Protein AF-A0A6P0NDD4-F1 (afdb_monomer)

Solvent-accessible surface area (backbone atoms only — not comparable to full-atom values): 6221 Å² total; per-residue (Å²): 143,83,88,84,82,82,87,87,84,94,75,73,100,80,81,62,76,71,72,59,48,49,60,73,72,64,75,80,88,56,56,64,59,45,30,70,75,68,35,51,34,63,60,33,79,46,54,60,38,88,41,56,55,37,83,40,58,54,17,34,30,35,44,13,33,31,33,47,11,34,30,36,43,14,33,30,35,47,13,36,29,35,44,16,34,30,38,48,12,33,28,37,50,12,34,37,33,71,35,40,57,60,74,40,41,56,56,77,36,40,57,56,74,39,37,70,119

pLDDT: mean 84.44, std 22.48, range [35.28, 98.88]

Mean predicted aligned error: 9.67 Å

Sequence (117 aa):
MKLRQSFIWGISLGLVALVGITWLIINQDNPLDQLRETKNCQNCNLAGLELSREDLKGANLEKANLAAANLAGANLEKANLVGVNLEGANLENANLKKANLSGANLRRANLKNANLL

Secondary structure (DSSP, 8-state):
------------TTS-TTTTTHHHHS-S--HHHHHHHHSB-TT-B-TT-B-TT-B-TT-B-TT-B-TT-B-TT-B-TT-B-TT-B-TT-B-TT-B-TT-B-TT-B-TT-B-TT-B--

Radius of gyration: 17.46 Å; Cα contacts (8 Å, |Δi|>4): 277; chains: 1; bounding box: 34×38×51 Å

Structure (mmCIF, N/CA/C/O backbone):
data_AF-A0A6P0NDD4-F1
#
_entry.id   AF-A0A6P0NDD4-F1
#
loop_
_atom_site.group_PDB
_atom_site.id
_atom_site.type_symbol
_atom_site.label_atom_id
_atom_site.label_alt_id
_atom_site.label_comp_id
_atom_site.label_asym_id
_atom_site.label_entity_id
_atom_site.label_seq_id
_atom_site.pdbx_PDB_ins_code
_atom_site.Cartn_x
_atom_site.Cartn_y
_atom_site.Cartn_z
_atom_site.occupancy
_atom_site.B_iso_or_equiv
_atom_site.auth_seq_id
_atom_site.auth_comp_id
_atom_site.auth_asym_id
_atom_site.auth_atom_id
_atom_site.pdbx_PDB_model_num
ATOM 1 N N . MET A 1 1 ? -16.541 22.359 25.180 1.00 43.00 1 MET A N 1
ATOM 2 C CA . MET A 1 1 ? -16.674 21.589 26.439 1.00 43.00 1 MET A CA 1
ATOM 3 C C . MET A 1 1 ? -16.588 20.087 26.166 1.00 43.00 1 MET A C 1
ATOM 5 O O . MET A 1 1 ? -17.604 19.491 25.842 1.00 43.00 1 MET A O 1
ATOM 9 N N . LYS A 1 2 ? -15.398 19.483 26.304 1.00 37.69 2 LYS A N 1
ATOM 10 C CA . LYS A 1 2 ? -15.174 18.142 26.890 1.00 37.69 2 LYS A CA 1
ATOM 11 C C . LYS A 1 2 ? -13.670 17.846 26.890 1.00 37.69 2 LYS A C 1
ATOM 13 O O . LYS A 1 2 ? -13.049 17.812 25.838 1.00 37.69 2 LYS A O 1
ATOM 18 N N . LEU A 1 3 ? -13.109 17.668 28.082 1.00 39.38 3 LEU A N 1
ATOM 19 C CA . LEU A 1 3 ? -11.756 17.151 28.287 1.00 39.38 3 LEU A CA 1
ATOM 20 C C . LEU A 1 3 ? -11.759 15.621 28.190 1.00 39.38 3 LEU A C 1
ATOM 22 O O . LEU A 1 3 ? -12.758 14.994 28.552 1.00 39.38 3 LEU A O 1
ATOM 26 N N . ARG A 1 4 ? -10.596 15.039 27.885 1.00 40.09 4 ARG A N 1
ATOM 27 C CA . ARG A 1 4 ? -10.008 13.960 28.699 1.00 40.09 4 ARG A CA 1
ATOM 28 C C . ARG A 1 4 ? -8.491 13.919 28.492 1.00 40.09 4 ARG A C 1
ATOM 30 O O . ARG A 1 4 ? -8.021 13.698 27.386 1.00 40.09 4 ARG A O 1
ATOM 37 N N . GLN A 1 5 ? -7.763 14.187 29.573 1.00 60.34 5 GLN A N 1
ATOM 38 C CA . GLN A 1 5 ? -6.318 13.975 29.705 1.00 60.34 5 GLN A CA 1
ATOM 39 C C . GLN A 1 5 ? -6.045 12.588 30.329 1.00 60.34 5 GLN A C 1
ATOM 41 O O . GLN A 1 5 ? -6.990 11.848 30.622 1.00 60.34 5 GLN A O 1
ATOM 46 N N . SER A 1 6 ? -4.762 12.349 30.643 1.00 44.12 6 SER A N 1
ATOM 47 C CA . SER A 1 6 ? -4.234 11.386 31.631 1.00 44.12 6 SER A CA 1
ATOM 48 C C . SER A 1 6 ? -3.935 9.983 31.068 1.00 44.12 6 SER A C 1
ATOM 50 O O . SER A 1 6 ? -4.699 9.461 30.268 1.00 44.12 6 SER A O 1
ATOM 52 N N . PHE A 1 7 ? -2.854 9.287 31.452 1.00 45.47 7 PHE A N 1
ATOM 53 C CA . PHE A 1 7 ? -2.100 9.382 32.719 1.00 45.47 7 PHE A CA 1
ATOM 54 C C . PHE A 1 7 ? -0.710 10.079 32.679 1.00 45.47 7 PHE A C 1
ATOM 56 O O . PHE A 1 7 ? -0.686 11.290 32.486 1.00 45.47 7 PHE A O 1
ATOM 63 N N . ILE A 1 8 ? 0.404 9.398 33.006 1.00 47.66 8 ILE A N 1
ATOM 64 C CA . ILE A 1 8 ? 1.662 10.000 33.533 1.00 47.66 8 ILE A CA 1
ATOM 65 C C . ILE A 1 8 ? 2.930 9.273 32.980 1.00 47.66 8 ILE A C 1
ATOM 67 O O . ILE A 1 8 ? 2.765 8.343 32.197 1.00 47.66 8 ILE A O 1
ATOM 71 N N . TRP A 1 9 ? 4.204 9.641 33.236 1.00 35.28 9 TRP A N 1
ATOM 72 C CA . TRP A 1 9 ? 4.875 9.898 34.532 1.00 35.28 9 TRP A CA 1
ATOM 73 C C . TRP A 1 9 ? 6.036 10.899 34.476 1.00 35.28 9 TRP A C 1
ATOM 75 O O . TRP A 1 9 ? 6.793 10.952 33.511 1.00 35.28 9 TRP A O 1
ATOM 85 N N . GLY A 1 10 ? 6.219 11.648 35.568 1.00 46.56 10 GLY A N 1
ATOM 86 C CA . GLY A 1 10 ? 7.398 12.486 35.773 1.00 46.56 10 GLY A CA 1
ATOM 87 C C . GLY A 1 10 ? 8.586 11.673 36.287 1.00 46.56 10 GLY A C 1
ATOM 88 O O . GLY A 1 10 ? 8.517 11.109 37.376 1.00 46.56 10 GLY A O 1
ATOM 89 N N . ILE A 1 11 ? 9.687 11.665 35.533 1.00 46.72 11 ILE A N 1
ATOM 90 C CA . ILE A 1 11 ? 11.010 11.231 35.996 1.00 46.72 11 ILE A CA 1
ATOM 91 C C . ILE A 1 11 ? 12.044 12.231 35.457 1.00 46.72 11 ILE A C 1
ATOM 93 O O . IL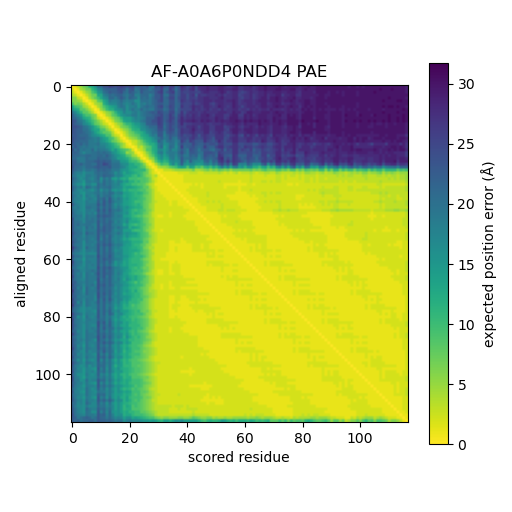E A 1 11 ? 12.273 12.273 34.256 1.00 46.72 11 ILE A O 1
ATOM 97 N N . SER A 1 12 ? 12.662 12.996 36.367 1.00 39.62 12 SER A N 1
ATOM 98 C CA . SER A 1 12 ? 13.900 13.787 36.199 1.00 39.62 12 SER A CA 1
ATOM 99 C C . SER A 1 12 ? 14.006 14.782 35.016 1.00 39.62 12 SER A C 1
ATOM 101 O O . SER A 1 12 ? 14.039 14.414 33.840 1.00 39.62 12 SER A O 1
ATOM 103 N N . LEU A 1 13 ? 14.213 16.070 35.336 1.00 41.91 13 LEU A N 1
ATOM 104 C CA . LEU A 1 13 ? 14.769 17.052 34.392 1.00 41.91 13 LEU A CA 1
ATOM 105 C C . LEU A 1 13 ? 16.206 16.632 34.024 1.00 41.91 13 LEU A C 1
ATOM 107 O O . LEU A 1 13 ? 17.152 16.985 34.723 1.00 41.91 13 LEU A O 1
ATOM 111 N N . GLY A 1 14 ? 16.369 15.876 32.934 1.00 41.97 14 GLY A N 1
ATOM 112 C CA . GLY A 1 14 ? 17.694 15.407 32.514 1.00 41.97 14 GLY A CA 1
ATOM 113 C C . GLY A 1 14 ? 17.834 14.942 31.064 1.00 41.97 14 GLY A C 1
ATOM 114 O O . GLY A 1 14 ? 18.850 15.256 30.454 1.00 41.97 14 GLY A O 1
ATOM 115 N N . LEU A 1 15 ? 16.859 14.215 30.488 1.00 42.03 15 LEU A N 1
ATOM 116 C CA . LEU A 1 15 ? 17.074 13.581 29.166 1.00 42.03 15 LEU A CA 1
ATOM 117 C C . LEU A 1 15 ? 15.853 13.447 28.226 1.00 42.03 15 LEU A C 1
ATOM 119 O O . LEU A 1 15 ? 15.979 12.870 27.152 1.00 42.03 15 LEU A O 1
ATOM 123 N N . VAL A 1 16 ? 14.671 13.970 28.575 1.00 44.78 16 VAL A N 1
ATOM 124 C CA . VAL A 1 16 ? 13.432 13.756 27.776 1.00 44.78 16 VAL A CA 1
ATOM 125 C C . VAL A 1 16 ? 13.142 14.902 26.777 1.00 44.78 16 VAL A C 1
ATOM 127 O O . VAL A 1 16 ? 12.299 14.787 25.889 1.00 44.78 16 VAL A O 1
ATOM 130 N N . ALA A 1 17 ? 13.876 16.015 26.868 1.00 45.47 17 ALA A N 1
ATOM 131 C CA . ALA A 1 17 ? 13.515 17.295 26.248 1.00 45.47 17 ALA A CA 1
ATOM 132 C C . ALA A 1 17 ? 13.744 17.432 24.723 1.00 45.47 17 ALA A C 1
ATOM 134 O O . ALA A 1 17 ? 13.433 18.485 24.178 1.00 45.47 17 ALA A O 1
ATOM 135 N N . LEU A 1 18 ? 14.256 16.418 24.012 1.00 43.62 18 LEU A N 1
ATOM 136 C CA . LEU A 1 18 ? 14.502 16.513 22.555 1.00 43.62 18 LEU A CA 1
ATOM 137 C C . LEU A 1 18 ? 13.578 15.648 21.684 1.00 43.62 18 LEU A C 1
ATOM 139 O O . LEU A 1 18 ? 13.351 15.996 20.528 1.00 43.62 18 LEU A O 1
ATOM 143 N N . VAL A 1 19 ? 12.993 14.577 22.230 1.00 49.69 19 VAL A N 1
ATOM 144 C CA . VAL A 1 19 ? 12.050 13.711 21.489 1.00 49.69 19 VAL A CA 1
ATOM 145 C C . VAL A 1 19 ? 10.595 14.147 21.705 1.00 49.69 19 VAL A C 1
ATOM 147 O O . VAL A 1 19 ? 9.789 14.074 20.786 1.00 49.69 19 VAL A O 1
ATOM 150 N N . GLY A 1 20 ? 10.251 14.653 22.897 1.00 45.12 20 GLY A N 1
ATOM 151 C CA . GLY A 1 20 ? 8.890 15.120 23.200 1.00 45.12 20 GLY A CA 1
ATOM 152 C C . GLY A 1 20 ? 8.584 16.561 22.769 1.00 45.12 20 GLY A C 1
ATOM 153 O O . GLY A 1 20 ? 7.438 16.879 22.469 1.00 45.12 20 GLY A O 1
ATOM 154 N N . ILE A 1 21 ? 9.588 17.448 22.732 1.00 48.53 21 ILE A N 1
ATOM 155 C CA . ILE A 1 21 ? 9.375 18.878 22.425 1.00 48.53 21 ILE A CA 1
ATOM 156 C C . ILE A 1 21 ? 9.311 19.123 20.911 1.00 48.53 21 ILE A C 1
ATOM 158 O O . ILE A 1 21 ? 8.544 19.969 20.460 1.00 48.53 21 ILE A O 1
ATOM 162 N N . THR A 1 22 ? 10.030 18.332 20.111 1.00 50.59 22 THR A N 1
ATOM 163 C CA . THR A 1 22 ? 9.895 18.327 18.645 1.00 50.59 22 TH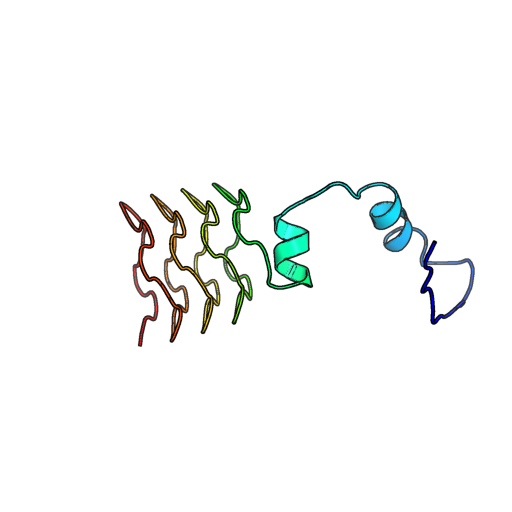R A CA 1
ATOM 164 C C . THR A 1 22 ? 8.472 17.953 18.220 1.00 50.59 22 THR A C 1
ATOM 166 O O . THR A 1 22 ? 7.875 18.679 17.434 1.00 50.59 22 THR A O 1
ATOM 169 N N . TRP A 1 23 ? 7.875 16.930 18.837 1.00 52.34 23 TRP A N 1
ATOM 170 C CA . TRP A 1 23 ? 6.471 16.528 18.641 1.00 52.34 23 TRP A CA 1
ATOM 171 C C . TRP A 1 23 ? 5.414 17.583 19.028 1.00 52.34 23 TRP A C 1
ATOM 173 O O . TRP A 1 23 ? 4.282 17.536 18.544 1.00 52.34 23 TRP A O 1
ATOM 183 N N . LEU A 1 24 ? 5.759 18.533 19.903 1.00 44.28 24 LEU A N 1
ATOM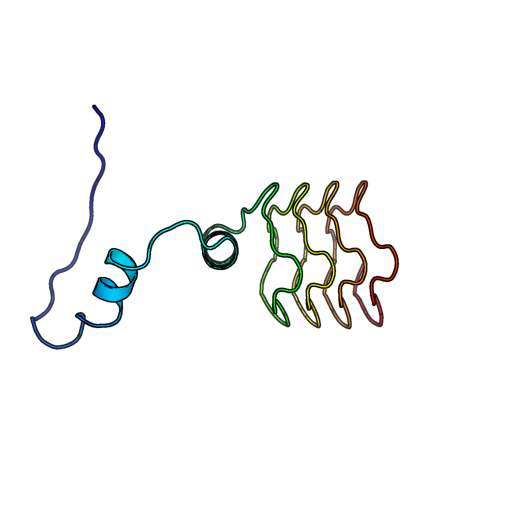 184 C CA . LEU A 1 24 ? 4.869 19.624 20.332 1.00 44.28 24 LEU A CA 1
ATOM 185 C C . LEU A 1 24 ? 5.007 20.901 19.489 1.00 44.28 24 LEU A C 1
ATOM 187 O O . LEU A 1 24 ? 4.167 21.790 19.604 1.00 44.28 24 LEU A O 1
ATOM 191 N N . ILE A 1 25 ? 6.049 20.999 18.658 1.00 52.69 25 ILE A N 1
ATOM 192 C CA . ILE A 1 25 ? 6.310 22.146 17.770 1.00 52.69 25 ILE A CA 1
ATOM 193 C C . ILE A 1 25 ? 6.079 21.766 16.298 1.00 52.69 25 ILE A C 1
ATOM 195 O O . ILE A 1 25 ? 5.669 22.606 15.502 1.00 52.69 25 ILE A O 1
ATOM 199 N N . ILE A 1 26 ? 6.291 20.498 15.937 1.00 48.56 26 ILE A N 1
ATOM 200 C CA . ILE A 1 26 ? 6.058 19.945 14.602 1.00 48.56 26 ILE A CA 1
ATOM 201 C C . ILE A 1 26 ? 4.797 19.082 14.655 1.00 48.56 26 ILE A C 1
ATOM 203 O O . ILE A 1 26 ? 4.870 17.860 14.742 1.00 48.56 26 ILE A O 1
ATOM 207 N N . ASN A 1 27 ? 3.625 19.714 14.626 1.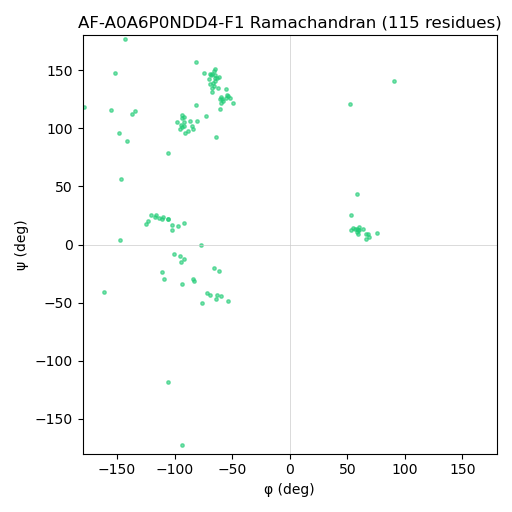00 46.81 27 ASN A N 1
ATOM 208 C CA . ASN A 1 27 ? 2.382 18.969 14.465 1.00 46.81 27 ASN A CA 1
ATOM 209 C C . ASN A 1 27 ? 1.409 19.725 13.563 1.00 46.81 27 ASN A C 1
ATOM 211 O O . ASN A 1 27 ? 0.597 20.530 14.019 1.00 46.81 27 ASN A O 1
ATOM 215 N N . GLN A 1 28 ? 1.529 19.463 12.263 1.00 45.66 28 GLN A N 1
ATOM 216 C CA . GLN A 1 28 ? 0.465 19.736 11.310 1.00 45.66 28 GLN A CA 1
ATOM 217 C C . GLN A 1 28 ? 0.521 18.703 10.176 1.00 45.66 28 GLN A C 1
ATOM 219 O O . GLN A 1 28 ? 1.300 18.816 9.234 1.00 45.66 28 GLN A O 1
ATOM 224 N N . ASP A 1 29 ? -0.305 17.669 10.332 1.00 64.62 29 ASP A N 1
ATOM 225 C CA . ASP A 1 29 ? -0.887 16.878 9.247 1.00 64.62 29 ASP A CA 1
ATOM 226 C C . ASP A 1 29 ? 0.090 16.184 8.274 1.00 64.62 29 ASP A C 1
ATOM 228 O O . ASP A 1 29 ? -0.155 16.150 7.068 1.00 64.62 29 ASP A O 1
ATOM 232 N N . ASN A 1 30 ? 1.171 15.564 8.772 1.00 79.69 30 ASN A N 1
ATOM 233 C CA . ASN A 1 30 ? 1.941 14.617 7.954 1.00 79.69 30 ASN A CA 1
ATOM 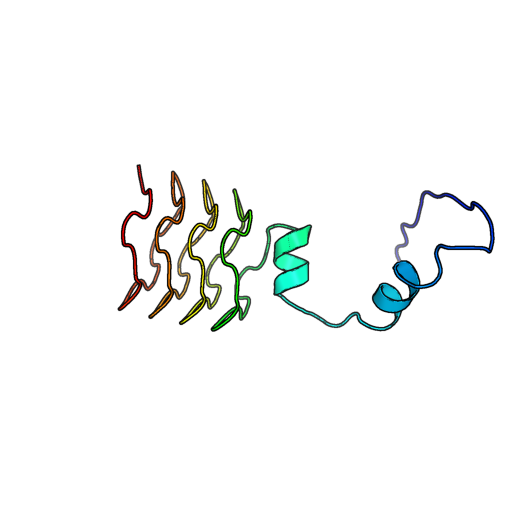234 C C . ASN A 1 30 ? 1.143 13.304 7.780 1.00 79.69 30 ASN A C 1
ATOM 236 O O . ASN A 1 30 ? 1.019 12.537 8.743 1.00 79.69 30 ASN A O 1
ATOM 240 N N . PRO A 1 31 ? 0.641 12.978 6.570 1.00 85.06 31 PRO A N 1
ATOM 241 C CA . PRO A 1 31 ? -0.171 11.780 6.362 1.00 85.06 31 PRO A CA 1
ATOM 242 C C . PRO A 1 31 ? 0.626 10.482 6.572 1.00 85.06 31 PRO A C 1
ATOM 244 O O . PRO A 1 31 ? 0.034 9.437 6.838 1.00 85.06 31 PRO A O 1
ATOM 247 N N . LEU A 1 32 ? 1.963 10.528 6.494 1.00 88.12 32 LEU A N 1
ATOM 248 C CA . LEU A 1 32 ? 2.819 9.377 6.778 1.00 88.12 32 LEU A CA 1
ATOM 249 C C . LEU A 1 32 ? 2.820 9.009 8.266 1.00 88.12 32 LEU A C 1
ATOM 251 O O . LEU A 1 32 ? 2.716 7.829 8.602 1.00 88.12 32 LEU A O 1
ATOM 255 N N . ASP A 1 33 ? 2.905 9.996 9.156 1.00 88.88 33 ASP A N 1
ATOM 256 C CA . ASP A 1 33 ? 2.952 9.740 10.598 1.00 88.88 33 ASP A CA 1
ATOM 257 C C . ASP A 1 33 ? 1.575 9.278 11.092 1.00 88.88 33 ASP A C 1
ATOM 259 O O . ASP A 1 33 ? 1.474 8.243 11.755 1.00 88.88 33 ASP A O 1
ATOM 263 N N . GLN A 1 34 ? 0.497 9.913 10.607 1.00 86.56 34 GLN A N 1
ATOM 264 C CA . GLN A 1 34 ? -0.872 9.425 10.802 1.00 86.56 34 GLN A CA 1
ATOM 265 C C . GLN A 1 34 ? -1.027 7.961 10.349 1.00 86.56 34 GLN A C 1
ATOM 267 O O . GLN A 1 34 ? -1.577 7.142 11.092 1.00 86.56 34 GLN A O 1
ATOM 272 N N . LEU A 1 35 ? -0.549 7.604 9.149 1.00 92.88 35 LEU A N 1
ATOM 273 C CA . LEU A 1 35 ? -0.620 6.234 8.634 1.00 92.88 35 LEU A CA 1
ATOM 274 C C . LEU A 1 35 ? 0.178 5.251 9.500 1.00 92.88 35 LEU A C 1
ATOM 276 O O . LEU A 1 35 ? -0.309 4.153 9.777 1.00 92.88 35 LEU A O 1
ATOM 280 N N . ARG A 1 36 ? 1.388 5.620 9.931 1.00 91.81 36 ARG A N 1
ATOM 281 C CA . ARG A 1 36 ? 2.256 4.758 10.745 1.00 91.81 36 ARG A CA 1
ATOM 282 C C . ARG A 1 36 ? 1.638 4.449 12.104 1.00 91.81 36 ARG A C 1
ATOM 284 O O . ARG A 1 36 ? 1.613 3.273 12.473 1.00 91.81 36 ARG A O 1
ATOM 291 N N . GLU A 1 37 ? 1.119 5.467 12.790 1.00 90.06 37 GLU A N 1
ATOM 292 C CA . GLU A 1 37 ? 0.549 5.366 14.138 1.00 90.06 37 GLU A CA 1
ATOM 293 C C . GLU A 1 37 ? -0.845 4.738 14.156 1.00 90.06 37 GLU A C 1
ATOM 295 O O . GLU A 1 37 ? -1.108 3.809 14.918 1.00 90.06 37 GLU A O 1
ATOM 300 N N . THR A 1 38 ? -1.754 5.235 13.314 1.00 94.38 38 THR A N 1
ATOM 301 C CA . THR A 1 38 ? -3.184 4.885 13.388 1.00 94.38 38 THR A CA 1
ATOM 302 C C . THR A 1 38 ? -3.581 3.742 12.460 1.00 94.38 38 THR A C 1
ATOM 304 O O . THR A 1 38 ? -4.684 3.208 12.582 1.00 94.38 38 THR A O 1
ATOM 307 N N . LYS A 1 39 ? -2.719 3.399 11.490 1.00 97.00 39 LYS A N 1
ATOM 308 C CA . LYS A 1 39 ? -3.042 2.544 10.335 1.00 97.00 39 LYS A CA 1
ATOM 309 C C . LYS A 1 39 ? -4.273 3.028 9.550 1.00 97.00 39 LYS A C 1
ATOM 311 O O . LYS A 1 39 ? -4.913 2.230 8.873 1.00 97.00 39 LYS A O 1
ATOM 316 N N . ASN A 1 40 ? -4.614 4.319 9.600 1.00 96.00 40 ASN A N 1
ATOM 317 C CA . ASN A 1 40 ? -5.779 4.882 8.920 1.00 96.00 40 ASN A CA 1
ATOM 318 C C . ASN A 1 40 ? -5.432 6.186 8.187 1.00 96.00 40 ASN A C 1
ATOM 320 O O . ASN A 1 40 ? -5.121 7.194 8.816 1.00 96.00 40 ASN A O 1
ATOM 324 N N . CYS A 1 41 ? -5.521 6.175 6.858 1.00 94.81 41 CYS A N 1
ATOM 325 C CA . CYS A 1 41 ? -5.264 7.333 6.004 1.00 94.81 41 CYS A CA 1
ATOM 326 C C . CYS A 1 41 ? -6.169 7.327 4.751 1.00 94.81 41 CYS A C 1
ATOM 328 O O . CYS A 1 41 ? -5.704 7.335 3.609 1.00 94.81 41 CYS A O 1
ATOM 330 N N . GLN A 1 42 ? -7.490 7.280 4.959 1.00 97.00 42 GLN A N 1
ATOM 331 C CA . GLN A 1 42 ? -8.476 7.365 3.873 1.00 97.00 42 GLN A CA 1
ATOM 332 C C . GLN A 1 42 ? -8.380 8.709 3.136 1.00 97.00 42 GLN A C 1
ATOM 334 O O . GLN A 1 42 ? -8.349 9.763 3.767 1.00 97.00 42 GLN A O 1
ATOM 339 N N . ASN A 1 43 ? -8.403 8.682 1.802 1.00 96.69 43 ASN A N 1
ATOM 340 C CA . ASN A 1 43 ? -8.260 9.853 0.920 1.00 96.69 43 ASN A CA 1
ATOM 341 C C . ASN A 1 43 ? -6.948 10.658 1.098 1.00 96.69 43 ASN A C 1
ATOM 343 O O . ASN A 1 43 ? -6.827 11.753 0.550 1.00 96.69 43 ASN A O 1
ATOM 347 N N . CYS A 1 44 ? -5.957 10.144 1.838 1.00 93.94 44 CYS A N 1
ATOM 348 C CA . CYS A 1 44 ? -4.678 10.828 2.038 1.00 93.94 44 CYS A CA 1
ATOM 349 C C . CYS A 1 44 ? -3.875 10.958 0.738 1.00 93.94 44 CYS A C 1
ATOM 351 O O . CYS A 1 44 ? -3.902 10.066 -0.113 1.00 93.94 44 CYS A O 1
ATOM 353 N N . ASN A 1 45 ? -3.079 12.025 0.623 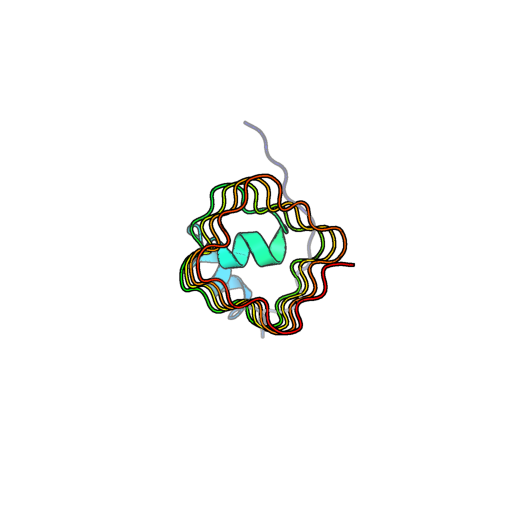1.00 96.25 45 ASN A N 1
ATOM 354 C CA . ASN A 1 45 ? -2.065 12.133 -0.420 1.00 96.25 45 ASN A CA 1
ATOM 355 C C . ASN A 1 45 ? -0.722 11.584 0.084 1.00 96.25 45 ASN A C 1
ATOM 357 O O . ASN A 1 45 ? -0.082 12.185 0.939 1.00 96.25 45 ASN A O 1
ATOM 361 N N . LEU A 1 46 ? -0.313 10.442 -0.460 1.00 96.31 46 LEU A N 1
ATOM 362 C CA . LEU A 1 46 ? 0.915 9.704 -0.150 1.00 96.31 46 LEU A CA 1
ATOM 363 C C . LEU A 1 46 ? 1.749 9.458 -1.431 1.00 96.31 46 LEU A C 1
ATOM 365 O O . LEU A 1 46 ? 2.595 8.564 -1.478 1.00 96.31 46 LEU A O 1
ATOM 369 N N . ALA A 1 47 ? 1.476 10.212 -2.501 1.00 97.94 47 ALA A N 1
ATOM 370 C CA . ALA A 1 47 ? 2.098 10.021 -3.806 1.00 97.94 47 ALA A CA 1
ATOM 371 C C . ALA A 1 47 ? 3.599 10.336 -3.776 1.00 97.94 47 ALA A C 1
ATOM 373 O O . ALA A 1 47 ? 4.029 11.307 -3.157 1.00 97.94 47 ALA A O 1
ATOM 374 N N . GLY A 1 48 ? 4.390 9.504 -4.455 1.00 97.50 48 GLY A N 1
ATOM 375 C CA . GLY A 1 48 ? 5.849 9.616 -4.504 1.00 97.50 48 GLY A CA 1
ATOM 376 C C . GLY A 1 48 ? 6.575 9.365 -3.176 1.00 97.50 48 GLY A C 1
ATOM 377 O O . GLY A 1 48 ? 7.787 9.548 -3.129 1.00 97.50 48 GLY A O 1
ATOM 378 N N . LEU A 1 49 ? 5.880 8.966 -2.102 1.00 96.88 49 LEU A N 1
ATOM 379 C CA . LEU A 1 49 ? 6.524 8.703 -0.814 1.00 96.88 49 LEU A CA 1
ATOM 380 C C . LEU A 1 49 ? 7.316 7.390 -0.814 1.00 96.88 49 LEU A C 1
ATOM 382 O O . LEU A 1 49 ? 6.927 6.390 -1.426 1.00 96.88 49 LEU A O 1
ATOM 386 N N . GLU A 1 50 ? 8.400 7.392 -0.043 1.00 97.69 50 GLU A N 1
ATOM 387 C CA . GLU A 1 50 ? 9.162 6.200 0.315 1.00 97.69 50 GLU A CA 1
ATOM 388 C C . GLU A 1 50 ? 8.469 5.462 1.466 1.00 97.69 50 GLU A C 1
ATOM 390 O O . GLU A 1 50 ? 8.492 5.896 2.616 1.00 97.69 50 GLU A O 1
ATOM 395 N N . LEU A 1 51 ? 7.838 4.337 1.129 1.00 97.50 51 LEU A N 1
ATOM 396 C CA . LEU A 1 51 ? 7.091 3.441 2.018 1.00 97.50 51 LEU A CA 1
ATOM 397 C C . LEU A 1 51 ? 7.650 2.007 1.945 1.00 97.50 51 LEU A C 1
ATOM 399 O O . LEU A 1 51 ? 6.959 1.027 2.240 1.00 97.50 51 LEU A O 1
ATOM 403 N N . SER A 1 52 ? 8.892 1.858 1.477 1.00 97.94 52 SER A N 1
ATOM 404 C CA . SER A 1 52 ? 9.493 0.554 1.232 1.00 97.94 52 SER A CA 1
ATOM 405 C C . SER A 1 52 ? 9.713 -0.184 2.555 1.00 97.94 52 SER A C 1
ATOM 407 O O . SER A 1 52 ? 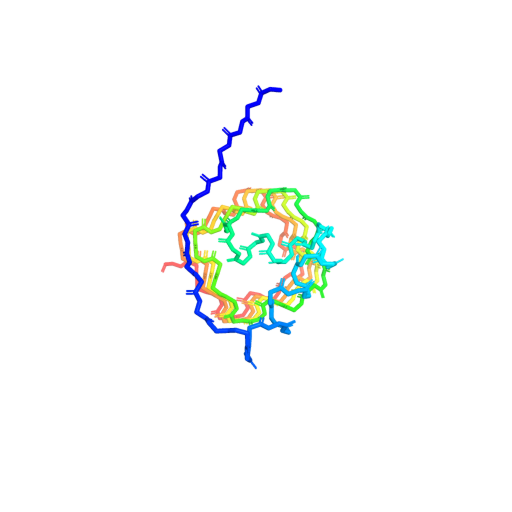10.234 0.363 3.523 1.00 97.94 52 SER A O 1
ATOM 409 N N . ARG A 1 53 ? 9.287 -1.453 2.600 1.00 98.19 53 ARG A N 1
ATOM 410 C CA . ARG A 1 53 ? 9.310 -2.332 3.786 1.00 98.19 53 ARG A CA 1
ATOM 411 C C . ARG A 1 53 ? 8.494 -1.851 5.000 1.00 98.19 53 ARG A C 1
ATOM 413 O O . ARG A 1 53 ? 8.627 -2.443 6.068 1.00 98.19 53 ARG A O 1
ATOM 420 N N . GLU A 1 54 ? 7.633 -0.843 4.852 1.00 97.56 54 GLU A N 1
ATOM 421 C CA . GLU A 1 54 ? 6.713 -0.413 5.915 1.00 97.56 54 GLU A CA 1
ATOM 422 C C . GLU A 1 54 ? 5.730 -1.526 6.311 1.00 97.56 54 GLU A C 1
ATOM 424 O O . GLU A 1 54 ? 5.243 -2.281 5.459 1.00 97.56 54 GLU A O 1
ATOM 429 N N . ASP A 1 55 ? 5.385 -1.599 7.602 1.00 98.12 55 ASP A N 1
ATOM 430 C CA . ASP A 1 55 ? 4.302 -2.465 8.077 1.00 98.12 55 ASP A CA 1
ATOM 431 C C . ASP A 1 55 ? 2.961 -1.722 8.032 1.00 98.12 55 ASP A C 1
ATOM 433 O O . ASP A 1 55 ? 2.600 -0.950 8.926 1.00 98.12 55 ASP A O 1
ATOM 437 N N . LEU A 1 56 ? 2.220 -1.965 6.954 1.00 98.25 56 LEU A N 1
ATOM 438 C CA . LEU A 1 56 ? 0.904 -1.401 6.647 1.00 98.25 56 LEU A CA 1
ATOM 439 C C . LEU A 1 56 ? -0.199 -2.474 6.752 1.00 98.25 56 LEU A C 1
ATOM 441 O O . LEU A 1 56 ? -1.262 -2.365 6.136 1.00 98.25 56 LEU A O 1
ATOM 445 N N . LYS A 1 57 ? 0.046 -3.533 7.533 1.00 98.56 57 LYS A N 1
ATOM 446 C CA . LYS A 1 57 ? -0.890 -4.639 7.741 1.00 98.56 57 LYS A CA 1
ATOM 447 C C . LYS A 1 57 ? -2.210 -4.144 8.322 1.00 98.56 57 LYS A C 1
ATOM 449 O O . LYS A 1 57 ? -2.245 -3.500 9.367 1.00 98.56 57 LYS A O 1
ATOM 454 N N . GLY A 1 58 ? -3.305 -4.476 7.645 1.00 98.56 58 GLY A N 1
ATOM 455 C CA . GLY A 1 58 ? -4.652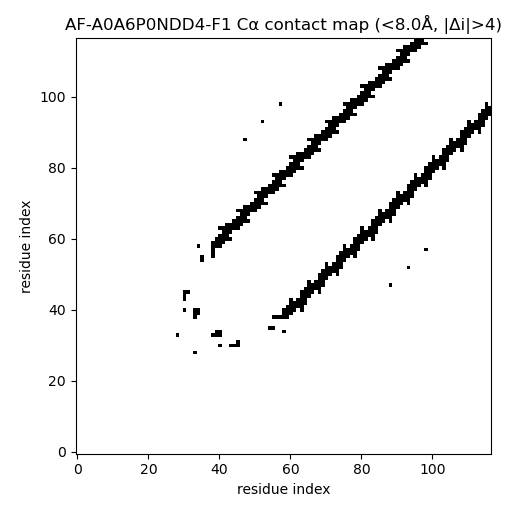 -4.039 8.003 1.00 98.56 58 GLY A CA 1
ATOM 456 C C . GLY A 1 58 ? -4.906 -2.539 7.827 1.00 98.56 58 GLY A C 1
ATOM 457 O O . GLY A 1 58 ? -5.948 -2.070 8.277 1.00 98.56 58 GLY A O 1
ATOM 458 N N . ALA A 1 59 ? -3.995 -1.782 7.200 1.00 98.62 59 ALA A N 1
ATOM 459 C CA . ALA A 1 59 ? -4.152 -0.339 7.068 1.00 98.62 59 ALA A CA 1
ATOM 460 C C . ALA A 1 59 ? -5.361 0.039 6.202 1.00 98.62 59 ALA A C 1
ATOM 462 O O . ALA A 1 59 ? -5.636 -0.583 5.173 1.00 98.62 59 ALA A O 1
ATOM 463 N N . ASN A 1 60 ? -6.067 1.090 6.609 1.00 98.69 60 ASN A N 1
ATOM 464 C CA . ASN A 1 60 ? -7.166 1.674 5.861 1.00 98.69 60 ASN A CA 1
ATOM 465 C C . ASN A 1 60 ? -6.653 2.803 4.960 1.00 98.69 60 ASN A C 1
ATOM 467 O O . ASN A 1 60 ? -6.380 3.909 5.421 1.00 98.69 60 ASN A O 1
ATOM 471 N N . LEU A 1 61 ? -6.516 2.498 3.673 1.00 98.62 61 LEU A N 1
ATOM 472 C CA . LEU A 1 61 ? -5.987 3.359 2.613 1.00 98.62 61 LEU A CA 1
ATOM 473 C C . LEU A 1 61 ? -7.039 3.575 1.507 1.00 98.62 61 LEU A C 1
ATOM 475 O O . LEU A 1 61 ? -6.701 3.832 0.350 1.00 98.62 61 LEU A O 1
ATOM 479 N N . GLU A 1 62 ? -8.329 3.457 1.848 1.00 98.69 62 GLU A N 1
ATOM 480 C CA . GLU A 1 62 ? -9.441 3.675 0.917 1.00 98.69 62 GLU A CA 1
ATOM 481 C C . GLU A 1 62 ? -9.301 5.032 0.214 1.00 98.69 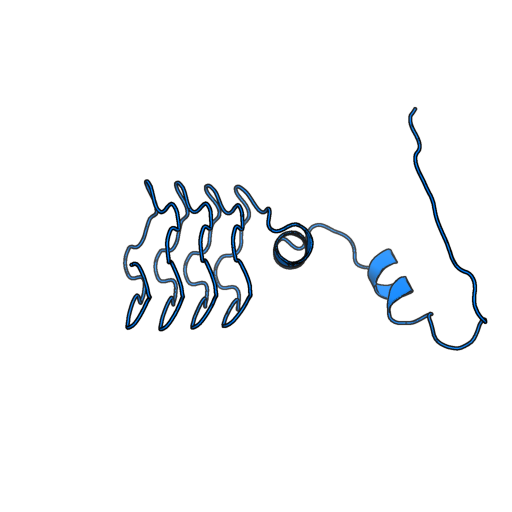62 GLU A C 1
ATOM 483 O O . GLU A 1 62 ? -9.173 6.067 0.873 1.00 98.69 62 GLU A O 1
ATOM 488 N N . LYS A 1 63 ? -9.334 5.024 -1.125 1.00 98.62 63 LYS A N 1
ATOM 489 C CA . LYS A 1 63 ? -9.209 6.209 -1.995 1.00 98.62 63 LYS A CA 1
ATOM 490 C C . LYS A 1 63 ? -7.948 7.054 -1.760 1.00 98.62 63 LYS A C 1
ATOM 492 O O . LYS A 1 63 ? -7.875 8.180 -2.246 1.00 98.62 63 LYS A O 1
ATOM 497 N N . ALA A 1 64 ? -6.947 6.544 -1.038 1.00 98.50 64 ALA A N 1
ATOM 498 C CA . ALA A 1 64 ? -5.674 7.237 -0.884 1.00 98.50 64 ALA A CA 1
ATOM 499 C C . ALA A 1 64 ? -4.944 7.345 -2.235 1.00 98.50 64 ALA A C 1
ATOM 501 O O . ALA A 1 64 ? -5.086 6.496 -3.122 1.00 98.50 64 ALA A O 1
ATOM 502 N N . ASN A 1 65 ? -4.137 8.389 -2.389 1.00 98.69 65 ASN A N 1
ATOM 503 C CA . ASN A 1 65 ? -3.285 8.578 -3.551 1.00 98.69 65 ASN A CA 1
ATOM 504 C C . ASN A 1 65 ? -1.866 8.097 -3.234 1.00 98.69 65 ASN A C 1
ATOM 506 O O . ASN A 1 65 ? -1.135 8.776 -2.527 1.00 98.69 65 ASN A O 1
ATOM 510 N N . LEU A 1 66 ? -1.480 6.943 -3.770 1.00 98.69 66 LEU A N 1
ATOM 511 C CA . LEU A 1 66 ? -0.152 6.321 -3.685 1.00 98.69 66 LEU A CA 1
ATOM 512 C C . LEU A 1 66 ? 0.541 6.282 -5.065 1.00 98.69 66 LEU A C 1
ATOM 514 O O . LEU A 1 66 ? 1.426 5.459 -5.302 1.00 98.69 66 LEU A O 1
ATOM 518 N N . ALA A 1 67 ? 0.142 7.154 -5.999 1.00 98.81 67 ALA A N 1
ATOM 519 C CA . ALA A 1 67 ? 0.755 7.231 -7.324 1.00 98.81 67 ALA A CA 1
ATOM 520 C C . ALA A 1 67 ? 2.274 7.445 -7.221 1.00 98.81 67 ALA A C 1
ATOM 522 O O . ALA A 1 67 ? 2.734 8.276 -6.440 1.00 98.81 67 ALA A O 1
ATOM 523 N N . ALA A 1 68 ? 3.044 6.682 -7.997 1.00 98.75 68 ALA A N 1
ATOM 524 C CA . ALA A 1 68 ? 4.509 6.654 -7.982 1.00 98.75 68 ALA A CA 1
ATOM 525 C C . ALA A 1 68 ? 5.174 6.412 -6.603 1.00 98.75 68 ALA A C 1
ATOM 527 O O . ALA A 1 68 ? 6.383 6.588 -6.484 1.00 98.75 68 ALA A O 1
ATOM 528 N N . ALA A 1 69 ? 4.433 6.001 -5.564 1.00 98.69 69 ALA A N 1
ATOM 529 C CA . ALA A 1 69 ? 5.013 5.689 -4.258 1.00 98.69 69 ALA A CA 1
ATOM 530 C C . ALA A 1 69 ? 5.868 4.411 -4.318 1.00 98.69 69 ALA A C 1
ATOM 532 O O . ALA A 1 69 ? 5.547 3.460 -5.043 1.00 98.69 69 ALA A O 1
ATOM 533 N N . ASN A 1 70 ? 6.939 4.362 -3.526 1.00 98.75 70 ASN A N 1
ATOM 534 C CA . ASN A 1 70 ? 7.781 3.178 -3.410 1.00 98.75 70 ASN A CA 1
ATOM 535 C C . ASN A 1 70 ? 7.324 2.317 -2.228 1.00 98.75 70 ASN A C 1
ATOM 537 O O . ASN A 1 70 ? 7.645 2.601 -1.083 1.00 98.75 70 ASN A O 1
ATOM 541 N N . LEU A 1 71 ? 6.589 1.248 -2.513 1.00 98.75 71 LEU A N 1
ATOM 542 C CA . LEU A 1 71 ? 6.065 0.255 -1.568 1.00 98.75 71 LEU A CA 1
ATOM 543 C C . LEU A 1 71 ? 6.841 -1.077 -1.655 1.00 98.75 71 LEU A C 1
ATOM 545 O O . LEU A 1 71 ? 6.321 -2.130 -1.281 1.00 98.75 71 LEU A O 1
ATOM 549 N N . ALA A 1 72 ? 8.078 -1.067 -2.165 1.00 98.88 72 ALA A N 1
ATOM 550 C CA . ALA A 1 72 ? 8.869 -2.282 -2.352 1.00 98.88 72 ALA A CA 1
ATOM 551 C C . ALA A 1 72 ? 9.057 -3.045 -1.030 1.00 98.88 72 ALA A C 1
ATOM 553 O O . ALA A 1 72 ? 9.561 -2.503 -0.045 1.00 98.88 72 ALA A O 1
ATOM 554 N N . GLY A 1 73 ? 8.646 -4.312 -0.999 1.00 98.75 73 GLY A N 1
ATOM 555 C CA . GLY A 1 73 ? 8.671 -5.159 0.193 1.00 98.75 73 GLY A CA 1
ATOM 556 C C . GLY A 1 73 ? 7.731 -4.731 1.328 1.00 98.75 73 GLY A C 1
ATOM 557 O O . GLY A 1 73 ? 7.847 -5.287 2.417 1.00 98.75 73 GLY A O 1
ATOM 558 N N . ALA A 1 74 ? 6.833 -3.760 1.121 1.00 98.75 74 ALA A N 1
ATOM 559 C CA . ALA A 1 74 ? 5.883 -3.324 2.145 1.00 98.75 74 ALA A CA 1
ATOM 560 C C . ALA A 1 74 ? 4.888 -4.440 2.504 1.00 98.75 74 ALA A C 1
ATOM 562 O O . ALA A 1 74 ? 4.473 -5.237 1.654 1.00 98.75 74 ALA A O 1
ATOM 563 N N . ASN A 1 75 ? 4.475 -4.486 3.769 1.00 98.75 75 ASN A N 1
ATOM 564 C CA . ASN A 1 75 ? 3.492 -5.446 4.251 1.00 98.75 75 ASN A CA 1
ATOM 565 C C . ASN A 1 75 ? 2.093 -4.822 4.238 1.00 98.75 75 ASN A C 1
ATOM 567 O O . ASN A 1 75 ? 1.729 -4.099 5.152 1.00 98.75 75 ASN A O 1
ATOM 571 N N . LEU A 1 76 ? 1.299 -5.121 3.213 1.00 98.75 76 LEU A N 1
ATOM 572 C CA . LEU A 1 76 ? -0.082 -4.664 3.022 1.00 98.75 76 LEU A CA 1
ATOM 573 C C . LEU A 1 76 ? -1.105 -5.789 3.301 1.00 98.75 76 LEU A C 1
ATOM 575 O O . LEU A 1 76 ? -2.238 -5.735 2.821 1.00 98.75 76 LEU A O 1
ATOM 579 N N . GLU A 1 77 ? -0.734 -6.828 4.066 1.00 98.81 77 GLU A N 1
ATOM 580 C CA . GLU A 1 77 ? -1.631 -7.950 4.388 1.00 98.81 77 GLU A CA 1
ATOM 581 C C . GLU A 1 77 ? -2.948 -7.427 4.990 1.00 98.81 77 GLU A C 1
ATOM 583 O O . GLU A 1 77 ? -2.924 -6.685 5.969 1.00 98.81 77 GLU A O 1
ATOM 588 N N . LYS A 1 78 ? -4.101 -7.832 4.444 1.00 98.62 78 LYS A N 1
ATOM 589 C CA . LYS A 1 78 ? -5.450 -7.385 4.863 1.00 98.62 78 LYS A CA 1
ATOM 590 C C . LYS A 1 78 ? -5.709 -5.869 4.768 1.00 98.62 78 LYS A C 1
ATOM 592 O O . LYS A 1 78 ? -6.705 -5.411 5.322 1.00 98.62 78 LYS A O 1
ATOM 597 N N . ALA A 1 79 ? -4.862 -5.083 4.101 1.00 98.69 79 ALA A N 1
ATOM 598 C CA . ALA A 1 79 ? -5.100 -3.648 3.942 1.00 98.69 79 ALA A CA 1
ATOM 599 C C . ALA A 1 79 ? -6.384 -3.371 3.134 1.00 98.69 79 ALA A C 1
ATOM 601 O O . ALA A 1 79 ? -6.697 -4.076 2.169 1.00 98.69 79 ALA A O 1
ATOM 602 N N . ASN A 1 80 ? -7.120 -2.323 3.506 1.00 98.81 80 ASN A N 1
ATOM 603 C CA . ASN A 1 80 ? -8.232 -1.809 2.715 1.00 98.81 80 ASN A CA 1
ATOM 604 C C . ASN A 1 80 ? -7.691 -0.810 1.685 1.00 98.81 80 ASN A C 1
ATOM 606 O O . ASN A 1 80 ? -7.315 0.304 2.038 1.00 98.81 80 ASN A O 1
ATOM 610 N N . LEU A 1 81 ? -7.651 -1.222 0.419 1.00 98.69 81 LEU A N 1
ATOM 611 C CA . LEU A 1 81 ? -7.113 -0.472 -0.720 1.00 98.69 81 LEU A CA 1
ATOM 612 C C . LEU A 1 81 ? -8.222 -0.151 -1.746 1.00 98.69 81 LEU A C 1
ATOM 614 O O . LEU A 1 81 ? -7.958 0.031 -2.936 1.00 98.69 81 LEU A O 1
ATOM 618 N N . VAL A 1 82 ? -9.483 -0.095 -1.300 1.00 98.81 82 VAL A N 1
ATOM 619 C CA . VAL A 1 82 ? -10.638 0.176 -2.168 1.00 98.81 82 VAL A CA 1
ATOM 620 C C . VAL A 1 82 ? -10.501 1.550 -2.820 1.00 98.81 82 VAL A C 1
ATOM 622 O O . VAL A 1 82 ? -10.334 2.558 -2.136 1.00 98.81 82 VAL A O 1
ATOM 625 N N . GLY A 1 83 ? -10.568 1.595 -4.151 1.00 98.75 83 GLY A N 1
ATOM 626 C CA . GLY A 1 83 ? -10.435 2.829 -4.931 1.00 98.75 83 GLY A CA 1
ATOM 627 C C . GLY A 1 83 ? -9.078 3.537 -4.823 1.00 98.75 83 GLY A C 1
ATOM 628 O O . GLY A 1 83 ? -8.989 4.699 -5.210 1.00 98.75 83 GLY A O 1
ATOM 629 N N . VAL A 1 84 ? -8.039 2.894 -4.273 1.00 98.75 84 VAL A N 1
ATOM 630 C CA . VAL A 1 84 ? -6.713 3.511 -4.106 1.00 98.75 84 VAL A CA 1
ATOM 631 C C . VAL A 1 84 ? -6.072 3.813 -5.468 1.00 98.75 84 VAL A C 1
ATOM 633 O O . VAL A 1 84 ? -6.197 3.027 -6.412 1.00 98.75 84 VAL A O 1
ATOM 636 N N . ASN A 1 85 ? -5.345 4.924 -5.583 1.00 98.88 85 ASN A N 1
ATOM 637 C CA . ASN A 1 85 ? -4.547 5.208 -6.774 1.00 98.88 85 ASN A CA 1
ATOM 638 C C . ASN A 1 85 ? -3.107 4.724 -6.575 1.00 98.88 85 ASN A C 1
ATOM 640 O O . ASN A 1 85 ? -2.381 5.300 -5.778 1.00 98.88 85 ASN A O 1
ATOM 644 N N . LEU A 1 86 ? -2.686 3.693 -7.305 1.00 98.81 86 LEU A N 1
ATOM 645 C CA . LEU A 1 86 ? -1.336 3.114 -7.287 1.00 98.81 86 LEU A CA 1
ATOM 646 C C . LEU A 1 86 ? -0.642 3.267 -8.657 1.00 98.81 86 LEU A C 1
ATOM 648 O O . LEU A 1 86 ? 0.259 2.495 -8.989 1.00 98.81 86 LEU A O 1
ATOM 652 N N . GLU A 1 87 ? -1.049 4.242 -9.482 1.00 98.88 87 GLU A N 1
ATOM 653 C CA . GLU A 1 87 ? -0.478 4.412 -10.823 1.00 98.88 87 GLU A CA 1
ATOM 654 C C . GLU A 1 87 ? 1.033 4.668 -10.772 1.00 98.88 87 GLU A C 1
ATOM 656 O O . GLU A 1 87 ? 1.503 5.602 -10.125 1.00 98.88 87 GLU A O 1
ATOM 661 N N . GLY A 1 88 ? 1.804 3.808 -11.440 1.00 98.81 88 GLY A N 1
ATOM 662 C CA . GLY A 1 88 ? 3.268 3.846 -11.438 1.00 98.81 88 GLY A CA 1
ATOM 663 C C . GLY A 1 88 ? 3.939 3.481 -10.106 1.00 98.81 88 GLY A C 1
ATOM 664 O O . GLY A 1 88 ? 5.153 3.627 -10.004 1.00 98.81 88 GLY A O 1
ATOM 665 N N . ALA A 1 89 ? 3.197 3.030 -9.088 1.00 98.88 89 ALA A N 1
ATOM 666 C CA . ALA A 1 89 ? 3.765 2.667 -7.789 1.00 98.88 89 ALA A CA 1
ATOM 667 C C . ALA A 1 89 ? 4.663 1.419 -7.877 1.00 98.88 89 ALA A C 1
ATOM 669 O O . ALA A 1 89 ? 4.392 0.484 -8.639 1.00 98.88 89 ALA A O 1
ATOM 670 N N . ASN A 1 90 ? 5.717 1.369 -7.062 1.00 98.88 90 ASN A N 1
ATOM 671 C CA . ASN A 1 90 ? 6.594 0.206 -6.976 1.00 98.88 90 ASN A CA 1
ATOM 672 C C . ASN A 1 90 ? 6.146 -0.731 -5.848 1.00 98.88 90 ASN A C 1
ATOM 674 O O . ASN A 1 90 ? 6.326 -0.408 -4.683 1.00 98.88 90 ASN A O 1
ATOM 678 N N . LEU A 1 91 ? 5.590 -1.895 -6.178 1.00 98.81 91 LEU A N 1
ATOM 679 C CA . LEU A 1 91 ? 5.118 -2.921 -5.238 1.00 98.81 91 LEU A CA 1
ATOM 680 C C . LEU A 1 91 ? 5.999 -4.186 -5.286 1.00 98.81 91 LEU A C 1
ATOM 682 O O . LEU A 1 91 ? 5.555 -5.271 -4.907 1.00 98.81 91 LEU A O 1
ATOM 686 N N . GLU A 1 92 ? 7.245 -4.080 -5.761 1.00 98.88 92 GLU A N 1
ATOM 687 C CA . GLU A 1 92 ? 8.125 -5.241 -5.919 1.00 98.88 92 GLU A CA 1
ATOM 688 C C . GLU A 1 92 ? 8.369 -5.965 -4.582 1.00 98.88 92 GLU A C 1
ATOM 690 O O . GLU A 1 92 ? 8.782 -5.360 -3.594 1.00 98.88 92 GLU A O 1
ATOM 695 N N . ASN A 1 93 ? 8.117 -7.277 -4.553 1.00 98.75 93 ASN A N 1
ATOM 696 C CA . ASN A 1 93 ? 8.118 -8.135 -3.358 1.00 98.75 93 ASN A CA 1
ATOM 697 C C . ASN A 1 93 ? 7.126 -7.727 -2.235 1.00 98.75 93 ASN A C 1
ATOM 699 O O . ASN A 1 93 ? 7.250 -8.228 -1.117 1.00 98.75 93 ASN A O 1
ATOM 703 N N . ALA A 1 94 ? 6.159 -6.830 -2.474 1.00 98.75 94 ALA A N 1
ATOM 704 C CA . ALA A 1 94 ? 5.186 -6.423 -1.453 1.00 98.75 94 ALA A CA 1
ATOM 705 C C . ALA A 1 94 ? 4.215 -7.563 -1.082 1.00 98.75 94 ALA A C 1
ATOM 707 O O . ALA A 1 94 ? 3.816 -8.366 -1.928 1.00 98.75 94 ALA A O 1
ATOM 708 N N . ASN A 1 95 ? 3.787 -7.625 0.180 1.00 98.81 95 ASN A N 1
ATOM 709 C CA . ASN A 1 95 ? 2.815 -8.613 0.649 1.00 98.81 95 ASN A CA 1
ATOM 710 C C . ASN A 1 95 ? 1.392 -8.035 0.614 1.00 98.81 95 ASN A C 1
ATOM 712 O O . ASN A 1 95 ? 1.018 -7.283 1.503 1.00 98.81 95 ASN A O 1
ATOM 716 N N . LEU A 1 96 ? 0.591 -8.407 -0.384 1.00 98.69 96 LEU A N 1
ATOM 717 C CA . LEU A 1 96 ? -0.799 -7.972 -0.592 1.00 98.69 96 LEU A CA 1
ATOM 718 C C . LEU A 1 96 ? -1.831 -9.040 -0.171 1.00 98.69 96 LEU A C 1
ATOM 720 O O . LEU A 1 96 ? -3.015 -8.923 -0.490 1.00 98.69 96 LEU A O 1
ATOM 724 N N . LYS A 1 97 ? -1.411 -10.086 0.552 1.00 98.56 97 LYS A N 1
ATOM 725 C CA . LYS A 1 97 ? -2.275 -11.191 0.995 1.00 98.56 97 LYS A CA 1
ATOM 726 C C . LYS A 1 97 ? -3.555 -10.692 1.660 1.00 98.56 97 LYS A C 1
ATOM 728 O O . LYS A 1 97 ? -3.510 -10.019 2.690 1.00 98.56 97 LYS A O 1
ATOM 733 N N . LYS A 1 98 ? -4.708 -11.082 1.110 1.00 98.44 98 LYS A N 1
ATOM 734 C CA . LYS A 1 98 ? -6.052 -10.700 1.594 1.00 98.44 98 LYS A CA 1
ATOM 735 C C . LYS A 1 98 ? -6.336 -9.186 1.594 1.00 98.44 98 LYS A C 1
ATOM 737 O O . LYS A 1 98 ? -7.288 -8.769 2.249 1.00 98.44 98 LYS A O 1
ATOM 742 N N . ALA A 1 99 ? -5.539 -8.365 0.909 1.00 98.50 99 ALA A N 1
ATOM 743 C CA . ALA A 1 99 ? -5.827 -6.942 0.750 1.00 98.50 99 ALA A CA 1
ATOM 744 C C . ALA A 1 99 ? -7.044 -6.728 -0.167 1.00 98.50 99 ALA A C 1
ATOM 746 O O . ALA A 1 99 ? -7.219 -7.434 -1.161 1.00 98.50 99 ALA A O 1
ATOM 747 N N . ASN A 1 100 ? -7.883 -5.739 0.143 1.00 98.62 100 ASN A N 1
ATOM 748 C CA . ASN A 1 100 ? -9.047 -5.410 -0.677 1.00 98.62 100 ASN A CA 1
ATOM 749 C C . ASN A 1 100 ? -8.684 -4.352 -1.726 1.00 98.62 100 ASN A C 1
ATOM 751 O O . ASN A 1 100 ? -8.714 -3.162 -1.434 1.00 98.62 100 ASN A O 1
ATOM 755 N N . LEU A 1 101 ? -8.370 -4.789 -2.947 1.00 98.50 101 LEU A N 1
ATOM 756 C CA . LEU A 1 101 ? -7.995 -3.936 -4.087 1.00 98.50 101 LEU A CA 1
ATOM 757 C C . LEU A 1 101 ? -9.190 -3.516 -4.974 1.00 98.50 101 LEU A C 1
ATOM 759 O O . LEU A 1 101 ? -8.997 -3.135 -6.130 1.00 98.50 101 LEU A O 1
ATOM 763 N N . SER A 1 102 ? -10.435 -3.602 -4.487 1.00 98.69 102 SER A N 1
ATOM 764 C CA . SER A 1 102 ? -11.620 -3.335 -5.322 1.00 98.69 102 SER A CA 1
ATOM 765 C C . SER A 1 102 ? -11.621 -1.901 -5.866 1.00 98.69 102 SER A C 1
ATOM 767 O O . SER A 1 102 ? -11.682 -0.935 -5.109 1.00 98.69 102 SER A O 1
ATOM 769 N N . GLY A 1 103 ? -11.554 -1.756 -7.191 1.00 98.62 103 GLY A N 1
ATOM 770 C CA . GLY A 1 103 ? -11.504 -0.452 -7.863 1.00 98.62 103 GLY A CA 1
ATOM 771 C C . GLY A 1 103 ? -10.151 0.272 -7.800 1.00 98.62 103 GLY A C 1
ATOM 772 O O . GLY A 1 103 ? -10.095 1.443 -8.162 1.00 98.62 103 GLY A O 1
ATOM 773 N N . ALA A 1 104 ? -9.075 -0.379 -7.345 1.00 98.56 104 ALA A N 1
ATOM 774 C CA . ALA A 1 104 ? -7.739 0.219 -7.312 1.00 98.56 104 ALA A CA 1
ATOM 775 C C . ALA A 1 104 ? -7.184 0.503 -8.724 1.00 98.56 104 ALA A C 1
ATOM 777 O O . ALA A 1 104 ? -7.244 -0.352 -9.612 1.00 98.56 104 ALA A O 1
ATOM 778 N N . ASN A 1 105 ? -6.570 1.673 -8.928 1.00 98.81 105 ASN A N 1
ATOM 779 C CA . ASN A 1 105 ? -5.839 1.985 -10.160 1.00 98.81 105 ASN A CA 1
ATOM 780 C C . ASN A 1 105 ? -4.400 1.456 -10.072 1.00 98.81 105 ASN A C 1
ATOM 782 O O . ASN A 1 105 ? -3.549 2.083 -9.450 1.00 98.81 105 ASN A O 1
ATOM 786 N N . LEU A 1 106 ? -4.120 0.324 -10.720 1.00 98.62 106 LEU A N 1
ATOM 787 C CA . LEU A 1 106 ? -2.792 -0.312 -10.775 1.00 98.62 106 LEU A CA 1
ATOM 788 C C . LEU A 1 106 ? -2.051 -0.069 -12.108 1.00 98.62 106 LEU A C 1
ATOM 790 O O . LEU A 1 106 ? -1.106 -0.788 -12.440 1.00 98.62 106 LEU A O 1
ATOM 794 N N . ARG A 1 107 ? -2.468 0.920 -12.915 1.00 98.75 107 ARG A N 1
ATOM 795 C CA . ARG A 1 107 ? -1.816 1.232 -14.201 1.00 98.75 107 ARG A CA 1
ATOM 796 C C . ARG A 1 107 ? -0.317 1.467 -13.999 1.00 98.75 107 ARG A C 1
ATOM 798 O O . ARG A 1 107 ? 0.078 2.272 -13.168 1.00 98.75 107 ARG A O 1
ATOM 805 N N . ARG A 1 108 ? 0.529 0.787 -14.780 1.00 98.75 108 ARG A N 1
ATOM 806 C CA . ARG A 1 108 ? 2.005 0.899 -14.718 1.00 98.75 108 ARG A CA 1
ATOM 807 C C . ARG A 1 108 ? 2.644 0.539 -13.359 1.00 98.75 108 ARG A C 1
ATOM 809 O O . ARG A 1 108 ? 3.837 0.772 -13.203 1.00 98.75 108 ARG A O 1
ATOM 816 N N . ALA A 1 109 ? 1.904 -0.018 -12.396 1.00 98.56 109 ALA A N 1
ATOM 817 C CA . ALA A 1 109 ? 2.474 -0.430 -11.116 1.00 98.56 109 ALA A CA 1
ATOM 818 C C . ALA A 1 109 ? 3.413 -1.641 -11.288 1.00 98.56 109 ALA A C 1
ATOM 820 O O . ALA A 1 109 ? 3.091 -2.589 -12.008 1.00 98.56 109 ALA A O 1
ATOM 821 N N . ASN A 1 110 ? 4.562 -1.639 -10.608 1.00 98.81 110 ASN A N 1
ATOM 822 C CA . ASN A 1 110 ? 5.487 -2.775 -10.608 1.00 98.81 110 ASN A CA 1
ATOM 823 C C . ASN A 1 110 ? 5.056 -3.805 -9.554 1.00 98.81 110 ASN A C 1
ATOM 825 O O . ASN A 1 110 ? 5.353 -3.644 -8.377 1.00 98.81 110 ASN A O 1
ATOM 829 N N . LEU A 1 111 ? 4.374 -4.871 -9.977 1.00 98.56 111 LEU A N 1
ATOM 830 C CA . LEU A 1 111 ? 3.895 -5.963 -9.113 1.00 98.56 111 LEU A CA 1
ATOM 831 C C . LEU A 1 111 ? 4.826 -7.193 -9.098 1.00 98.56 111 LEU A C 1
ATOM 833 O O . LEU A 1 111 ? 4.413 -8.282 -8.697 1.00 98.56 111 LEU A O 1
ATOM 837 N N . LYS A 1 112 ? 6.078 -7.061 -9.556 1.00 98.69 112 LYS A N 1
ATOM 838 C CA . LYS A 1 112 ? 7.037 -8.174 -9.614 1.00 98.69 112 LYS A CA 1
ATOM 839 C C . LYS A 1 112 ? 7.194 -8.831 -8.236 1.00 98.69 112 LYS A C 1
ATOM 841 O O . LYS A 1 112 ? 7.491 -8.161 -7.252 1.00 98.69 112 LYS A O 1
ATOM 846 N N . ASN A 1 113 ? 6.998 -10.148 -8.168 1.00 98.56 113 ASN A N 1
ATOM 847 C CA . ASN A 1 113 ? 7.034 -10.948 -6.934 1.00 98.56 113 ASN A CA 1
ATOM 848 C C . ASN A 1 113 ? 6.052 -10.508 -5.820 1.00 98.56 113 ASN A C 1
ATOM 850 O O . ASN A 1 113 ? 6.200 -10.952 -4.681 1.00 98.56 113 ASN A O 1
ATOM 854 N N . ALA A 1 114 ? 5.068 -9.645 -6.100 1.00 98.19 114 ALA A N 1
ATOM 855 C CA . ALA A 1 114 ? 4.088 -9.239 -5.097 1.00 98.19 114 ALA A CA 1
ATOM 856 C C . ALA A 1 114 ? 3.183 -10.425 -4.710 1.00 98.19 114 ALA A C 1
ATOM 858 O O . ALA A 1 114 ? 2.697 -11.165 -5.568 1.00 98.19 114 ALA A O 1
ATOM 859 N N . ASN A 1 115 ? 2.953 -10.623 -3.412 1.00 98.12 115 ASN A N 1
ATOM 860 C CA . ASN A 1 115 ? 2.220 -11.779 -2.900 1.00 98.12 115 ASN A CA 1
ATOM 861 C C . ASN A 1 115 ? 0.723 -11.474 -2.761 1.00 98.12 115 ASN A C 1
ATOM 863 O O . ASN A 1 115 ? 0.328 -10.768 -1.838 1.00 98.12 115 ASN A O 1
ATOM 867 N N . LEU A 1 116 ? -0.100 -12.008 -3.664 1.00 93.81 116 LEU A N 1
ATOM 868 C CA . LEU A 1 116 ? -1.550 -11.765 -3.724 1.00 93.81 116 LEU A CA 1
ATOM 869 C C . LEU A 1 116 ? -2.413 -12.898 -3.120 1.00 93.81 116 LEU A C 1
ATOM 871 O O . LEU A 1 116 ? -3.623 -12.713 -3.000 1.00 93.81 116 LEU A O 1
ATOM 875 N N . LEU A 1 117 ? -1.818 -14.049 -2.763 1.00 85.06 117 LEU A N 1
ATOM 876 C CA . LEU A 1 117 ? -2.514 -15.312 -2.434 1.00 85.06 117 LEU A CA 1
ATOM 877 C C . LEU A 1 117 ? -2.427 -15.678 -0.941 1.00 85.06 117 LEU A C 1
ATOM 879 O O . LEU A 1 117 ? -1.359 -16.183 -0.529 1.00 85.06 117 LEU A O 1
#

Nearest PDB structures (foldseek):
  2j8i-assembly2_B  TM=8.265E-01  e=5.632E-08  Nostoc punctiforme
  2j8i-assembly1_A  TM=5.817E-01  e=3.172E-07  Nostoc punctiforme
  5dzb-assembly3_E  TM=6.810E-01  e=3.441E-06  synthetic construct
  2j8k-assembly1_A  TM=5.815E-01  e=2.499E-07  Nostoc punctiforme
  5dqa-assembly3_C-2  TM=4.424E-01  e=2.406E-06  synthetic construct

Foldseek 3Di:
DDDDDDDDDDDDPDPDCPPVVCVVVPDDDDLVVVCLPVLEREQAECDQAECDQPASDQREHHQYEHDQYEPHQYECAQYACHLYEHALYECHLYECDNYHCHNYHCHNYHCHNYHHD